Protein AF-A0A3D5RXX1-F1 (afdb_monomer)

Solvent-accessible surface area (backbone atoms only — not comparable to full-atom values): 9193 Å² total; per-residue (Å²): 144,64,66,71,66,53,53,55,51,54,52,52,56,54,52,62,57,53,63,66,59,76,70,56,62,87,87,71,55,43,65,32,36,46,29,38,86,88,51,75,47,71,35,40,36,32,76,31,67,92,77,19,32,35,42,40,36,45,98,94,45,76,50,78,43,48,17,76,54,32,50,35,32,32,44,87,92,35,71,44,32,33,32,44,73,57,96,95,41,51,36,42,26,38,44,79,40,90,65,101,65,48,39,32,36,51,71,86,45,73,70,34,93,88,76,69,40,58,49,52,39,32,32,33,76,55,96,92,37,76,43,76,41,81,47,75,63,54,53,42,75,72,57,51,90,63,46,70,67,53,54,52,51,40,54,74,72,76,101

Secondary structure (DSSP, 8-state):
--HHHHHHHHHHHHHHHHHTTSSS-TTS-EEEEEEESS-EEEEEEEEETTTTEEEEEETTEEEEEETTTEEEEEETTEEEEEEEEETTEEEEEEEEE-SSS-EEE----EEETTTTEEPPSEEEEETTEEEE--SHHHHHHHHTT-HHHHHHHHHHHT-

pLDDT: mean 78.82, std 17.92, range [37.91, 97.69]

Radius of gyration: 19.83 Å; Cα contacts (8 Å, |Δi|>4): 254; chains: 1; bounding box: 40×33×75 Å

Structure (mmCIF, N/CA/C/O backbone):
data_AF-A0A3D5RXX1-F1
#
_entry.id   AF-A0A3D5RXX1-F1
#
loop_
_atom_site.group_PDB
_atom_site.id
_atom_site.type_symbol
_atom_site.label_atom_id
_atom_site.label_alt_id
_atom_site.label_comp_id
_atom_site.label_asym_id
_atom_site.label_entity_id
_atom_site.label_seq_id
_atom_site.pdbx_PDB_ins_code
_atom_site.Cartn_x
_atom_site.Cartn_y
_atom_site.Cartn_z
_atom_site.occupancy
_atom_site.B_iso_or_equiv
_atom_site.auth_seq_id
_atom_site.auth_comp_id
_atom_site.auth_asym_id
_atom_site.auth_atom_id
_atom_site.pdbx_PDB_model_num
ATOM 1 N N . MET A 1 1 ? -10.298 -11.713 -51.388 1.00 52.47 1 MET A N 1
ATOM 2 C CA . MET A 1 1 ? -10.973 -11.869 -50.080 1.00 52.47 1 MET A CA 1
ATOM 3 C C . MET A 1 1 ? -9.959 -11.792 -48.926 1.00 52.47 1 MET A C 1
ATOM 5 O O . MET A 1 1 ? -9.864 -12.734 -48.161 1.00 52.47 1 MET A O 1
ATOM 9 N N . ASN A 1 2 ? -9.185 -10.697 -48.805 1.00 55.34 2 ASN A N 1
ATOM 10 C CA . ASN A 1 2 ? -8.092 -10.592 -47.809 1.00 55.34 2 ASN A CA 1
ATOM 11 C C . ASN A 1 2 ? -7.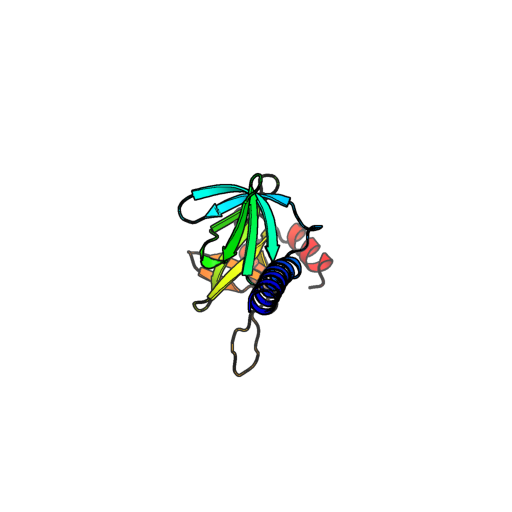884 -9.194 -47.189 1.00 55.34 2 ASN A C 1
ATOM 13 O O . ASN A 1 2 ? -7.115 -9.067 -46.247 1.00 55.34 2 ASN A O 1
ATOM 17 N N . THR A 1 3 ? -8.568 -8.147 -47.654 1.00 51.25 3 THR A N 1
ATOM 18 C CA . THR A 1 3 ? -8.402 -6.779 -47.125 1.00 51.25 3 THR A CA 1
ATOM 19 C C . THR A 1 3 ? -9.275 -6.505 -45.902 1.00 51.25 3 THR A C 1
ATOM 21 O O . THR A 1 3 ? -8.830 -5.853 -44.964 1.00 51.25 3 THR A O 1
ATOM 24 N N . LEU A 1 4 ? -10.486 -7.072 -45.859 1.00 49.62 4 LEU A N 1
ATOM 25 C CA . LEU A 1 4 ? -11.424 -6.862 -44.752 1.00 49.62 4 LEU A CA 1
ATOM 26 C C . LEU A 1 4 ? -10.922 -7.480 -43.436 1.00 49.62 4 LEU A C 1
ATOM 28 O O . LEU A 1 4 ? -10.996 -6.834 -42.401 1.00 49.62 4 LEU A O 1
ATOM 32 N N . LYS A 1 5 ? -10.338 -8.688 -43.495 1.00 48.03 5 LYS A N 1
ATOM 33 C CA . LYS A 1 5 ? -9.762 -9.378 -42.325 1.00 48.03 5 LYS A CA 1
ATOM 34 C C . LYS A 1 5 ? -8.542 -8.653 -41.748 1.00 48.03 5 LYS A C 1
ATOM 36 O O . LYS A 1 5 ? -8.348 -8.670 -40.538 1.00 48.03 5 LYS A O 1
ATOM 41 N N . LEU A 1 6 ? -7.734 -8.022 -42.604 1.00 50.31 6 LEU A N 1
ATOM 42 C CA . LEU A 1 6 ? -6.539 -7.295 -42.175 1.00 50.31 6 LEU A CA 1
ATOM 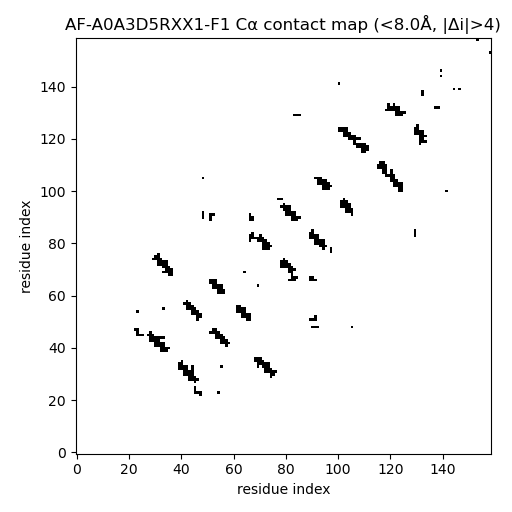43 C C . LEU A 1 6 ? -6.922 -6.031 -41.393 1.00 50.31 6 LEU A C 1
ATOM 45 O O . LEU A 1 6 ? -6.354 -5.776 -40.337 1.00 50.31 6 LEU A O 1
ATOM 49 N N . LEU A 1 7 ? -7.941 -5.305 -41.872 1.00 52.59 7 LEU A N 1
ATOM 50 C CA . LEU A 1 7 ? -8.432 -4.074 -41.251 1.00 52.59 7 LEU A CA 1
ATOM 51 C C . LEU A 1 7 ? -9.020 -4.324 -39.852 1.00 52.59 7 LEU A C 1
ATOM 53 O O . LEU A 1 7 ? -8.768 -3.558 -38.926 1.00 52.59 7 LEU A O 1
ATOM 57 N N . THR A 1 8 ? -9.770 -5.420 -39.675 1.00 53.19 8 THR A N 1
ATOM 58 C CA . THR A 1 8 ? -10.347 -5.780 -38.368 1.00 53.19 8 THR A CA 1
ATOM 59 C C . THR A 1 8 ? -9.262 -6.098 -37.339 1.00 53.19 8 THR A C 1
ATOM 61 O O . THR A 1 8 ? -9.395 -5.734 -36.172 1.00 53.19 8 THR A O 1
ATOM 64 N N . LEU A 1 9 ? -8.166 -6.730 -37.775 1.00 49.84 9 LEU A N 1
ATOM 65 C CA . LEU A 1 9 ? -7.038 -7.058 -36.907 1.00 49.84 9 LEU A CA 1
ATOM 66 C C . LEU A 1 9 ? -6.307 -5.792 -36.428 1.00 49.84 9 LEU A C 1
ATOM 68 O O . LEU A 1 9 ? -5.997 -5.676 -35.245 1.00 49.84 9 LEU A O 1
ATOM 72 N N . THR A 1 10 ? -6.073 -4.822 -37.322 1.00 53.97 10 THR A N 1
ATOM 73 C CA . THR A 1 10 ? -5.376 -3.568 -36.977 1.00 53.97 10 THR A CA 1
ATOM 74 C C . THR A 1 10 ? -6.188 -2.716 -36.003 1.00 53.97 10 THR A C 1
ATOM 76 O O . THR A 1 10 ? -5.630 -2.160 -35.058 1.00 53.97 10 THR A O 1
ATOM 79 N N . VAL A 1 11 ? -7.514 -2.669 -36.181 1.00 54.53 11 VAL A N 1
ATOM 80 C CA . VAL A 1 11 ? -8.410 -1.945 -35.269 1.00 54.53 11 VAL A CA 1
ATOM 81 C C . VAL A 1 11 ? -8.431 -2.605 -33.886 1.00 54.53 11 VAL A C 1
ATOM 83 O O . VAL A 1 11 ? -8.272 -1.901 -32.891 1.00 54.53 11 VAL A O 1
ATOM 86 N N . MET A 1 12 ? -8.516 -3.938 -33.785 1.00 46.22 12 MET A N 1
ATOM 87 C CA . MET A 1 12 ? -8.485 -4.615 -32.477 1.00 46.22 12 MET A CA 1
ATOM 88 C C . MET A 1 12 ? -7.167 -4.413 -31.716 1.00 46.22 12 MET A C 1
ATOM 90 O O . MET A 1 12 ? -7.204 -4.143 -30.517 1.00 46.22 12 MET A O 1
ATOM 94 N N . LEU A 1 13 ? -6.020 -4.450 -32.404 1.00 47.25 13 LEU A N 1
ATOM 95 C CA . LEU A 1 13 ? -4.712 -4.155 -31.800 1.00 47.25 13 LEU A CA 1
ATOM 96 C C . LEU A 1 13 ? -4.631 -2.714 -31.266 1.00 47.25 13 LEU A C 1
ATOM 98 O O . LEU A 1 13 ? -4.112 -2.486 -30.172 1.00 47.25 13 LEU A O 1
ATOM 102 N N . SER A 1 14 ? -5.208 -1.747 -31.987 1.00 46.75 14 SER A N 1
ATOM 103 C CA . SER A 1 14 ? -5.234 -0.345 -31.550 1.00 46.75 14 SER A CA 1
ATOM 104 C C . SER A 1 14 ? -6.189 -0.082 -30.377 1.00 46.75 14 SER A C 1
ATOM 106 O O . SER A 1 14 ? -5.897 0.756 -29.525 1.00 46.75 14 SER A O 1
ATOM 108 N N . VAL A 1 15 ? -7.292 -0.829 -30.260 1.00 46.44 15 VAL A N 1
ATOM 109 C CA . VAL A 1 15 ? -8.198 -0.725 -29.102 1.00 46.44 15 VAL A CA 1
ATOM 110 C C . VAL A 1 15 ? -7.542 -1.319 -27.852 1.00 46.44 15 VAL A C 1
ATOM 112 O O . VAL A 1 15 ? -7.607 -0.703 -26.793 1.00 46.44 15 VAL A O 1
ATOM 115 N N . SER A 1 16 ? -6.811 -2.434 -27.966 1.00 46.34 16 SER A N 1
ATOM 116 C CA . SER A 1 16 ? -6.093 -3.016 -26.818 1.00 46.34 16 SER A CA 1
ATOM 117 C C . SER A 1 16 ? -4.957 -2.140 -26.272 1.00 46.34 16 SER A C 1
ATOM 119 O O . SER A 1 16 ? -4.655 -2.218 -25.084 1.00 46.34 16 SER A O 1
ATOM 121 N N . GLN A 1 17 ? -4.347 -1.283 -27.099 1.00 44.12 17 GLN A N 1
ATOM 122 C CA . GLN A 1 17 ? -3.301 -0.357 -26.644 1.00 44.12 17 GLN A CA 1
ATOM 123 C C . GLN A 1 17 ? -3.867 0.886 -25.943 1.00 44.12 17 GLN A C 1
ATOM 125 O O . GLN A 1 17 ? -3.238 1.405 -25.025 1.00 44.12 17 GLN A O 1
ATOM 130 N N . ASN A 1 18 ? -5.066 1.339 -26.323 1.00 37.91 18 ASN A N 1
ATOM 131 C CA . ASN A 1 18 ? -5.688 2.521 -25.718 1.00 37.91 18 ASN A CA 1
ATOM 132 C C . ASN A 1 18 ? -6.295 2.249 -24.331 1.00 37.91 18 ASN A C 1
ATOM 134 O O . ASN A 1 18 ? -6.324 3.154 -23.503 1.00 37.91 18 ASN A O 1
ATOM 138 N N . VAL A 1 19 ? -6.724 1.015 -24.040 1.00 45.19 19 VAL A N 1
ATOM 139 C CA . VAL A 1 19 ? -7.294 0.668 -22.721 1.00 45.19 19 VAL A CA 1
ATOM 140 C C . VAL A 1 19 ? -6.228 0.673 -21.617 1.00 45.19 19 VAL A C 1
ATOM 142 O O . VAL A 1 19 ? -6.515 1.069 -20.496 1.00 45.19 19 VAL A O 1
ATOM 145 N N . LEU A 1 20 ? -4.976 0.324 -21.931 1.00 44.75 20 LEU A N 1
ATOM 146 C CA . LEU A 1 20 ? -3.867 0.394 -20.966 1.00 44.75 20 LEU A CA 1
ATOM 147 C C . LEU A 1 20 ? -3.428 1.836 -20.654 1.00 44.75 20 LEU A C 1
ATOM 149 O O . LEU A 1 20 ? -2.800 2.072 -19.626 1.00 44.75 20 LEU A O 1
ATOM 153 N N . SER A 1 21 ? -3.754 2.796 -21.527 1.00 44.19 21 SER A N 1
ATOM 154 C CA . SER A 1 21 ? -3.285 4.183 -21.423 1.00 44.19 21 SER A CA 1
ATOM 155 C C . SER A 1 21 ? -4.224 5.114 -20.648 1.00 44.19 21 SER A C 1
ATOM 157 O O . SER A 1 21 ? -3.871 6.274 -20.458 1.00 44.19 21 SER A O 1
ATOM 159 N N . GLN A 1 22 ? -5.403 4.649 -20.217 1.00 50.16 22 GLN A N 1
ATOM 160 C CA . GLN A 1 22 ? -6.326 5.450 -19.395 1.00 50.16 22 GLN A CA 1
ATOM 161 C C . GLN A 1 22 ? -6.247 5.141 -17.899 1.00 50.16 22 GLN A C 1
ATOM 163 O O . GLN A 1 22 ? -6.785 5.893 -17.095 1.00 50.16 22 GLN A O 1
ATOM 168 N N . THR A 1 23 ? -5.568 4.060 -17.522 1.00 58.59 23 THR A N 1
ATOM 169 C CA . THR A 1 23 ? -5.536 3.584 -16.137 1.00 58.59 23 THR A CA 1
ATOM 170 C C . THR A 1 23 ? -4.375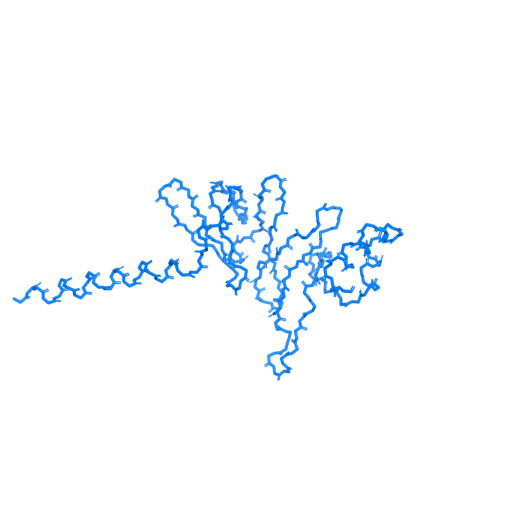 4.155 -15.323 1.00 58.59 23 THR A C 1
ATOM 172 O O . THR A 1 23 ? -4.448 4.201 -14.101 1.00 58.59 23 THR A O 1
ATOM 175 N N . PHE A 1 24 ? -3.299 4.579 -15.980 1.00 58.50 24 PHE A N 1
ATOM 176 C CA . PHE A 1 24 ? -2.057 4.999 -15.334 1.00 58.50 24 PHE A CA 1
ATOM 177 C C . PHE A 1 24 ? -1.668 6.391 -15.833 1.00 58.50 24 PHE A C 1
ATOM 179 O O . PHE A 1 24 ? -1.667 6.641 -17.043 1.00 58.50 24 PHE A O 1
ATOM 186 N N . ASP A 1 25 ? -1.385 7.305 -14.906 1.00 57.91 25 ASP A N 1
ATOM 187 C CA . ASP A 1 25 ? -1.076 8.697 -15.218 1.00 57.91 25 ASP A CA 1
ATOM 188 C C . ASP A 1 25 ? 0.433 8.871 -15.417 1.00 57.91 25 ASP A C 1
ATOM 190 O O . ASP A 1 25 ? 1.228 8.887 -14.475 1.00 57.91 25 ASP A O 1
ATOM 194 N N . ALA A 1 26 ? 0.836 9.105 -16.669 1.00 52.22 26 ALA A N 1
ATOM 195 C CA . ALA A 1 26 ? 2.232 9.323 -17.027 1.00 52.22 26 ALA A CA 1
ATOM 196 C C . ALA A 1 26 ? 2.924 10.471 -16.260 1.00 52.22 26 ALA A C 1
ATOM 198 O O . ALA A 1 26 ? 4.157 10.502 -16.236 1.00 52.22 26 ALA A O 1
ATOM 199 N N . SER A 1 27 ? 2.171 11.387 -15.644 1.00 50.00 27 SER A N 1
ATOM 200 C CA . SER A 1 27 ? 2.689 12.501 -14.846 1.00 50.00 27 SER A CA 1
ATOM 201 C C . SER A 1 27 ? 2.950 12.166 -13.367 1.00 50.00 27 SER A C 1
ATOM 203 O O . SER A 1 27 ? 3.724 12.877 -12.726 1.00 50.00 27 SER A O 1
ATOM 205 N N . ALA A 1 28 ? 2.402 11.063 -12.843 1.00 64.19 28 ALA A N 1
ATOM 206 C CA . ALA A 1 28 ? 2.548 10.630 -11.444 1.00 64.19 28 ALA A CA 1
ATOM 207 C C . ALA A 1 28 ? 3.672 9.592 -11.219 1.00 64.19 28 ALA A C 1
ATOM 209 O O . ALA A 1 28 ? 3.819 9.030 -10.132 1.00 64.19 28 ALA A O 1
ATOM 210 N N . LYS A 1 29 ? 4.492 9.343 -12.244 1.00 80.88 29 LYS A N 1
ATOM 211 C CA . LYS A 1 29 ? 5.554 8.332 -12.236 1.00 80.88 29 LYS A CA 1
ATOM 212 C C . LYS A 1 29 ? 6.697 8.673 -11.283 1.00 80.88 29 LYS A C 1
ATOM 214 O O . LYS A 1 29 ? 7.204 9.796 -11.262 1.00 80.88 29 LYS A O 1
ATOM 219 N N . ALA A 1 30 ? 7.192 7.664 -10.571 1.00 87.94 30 ALA A N 1
ATOM 220 C CA . ALA A 1 30 ? 8.371 7.775 -9.721 1.00 87.94 30 ALA A CA 1
ATOM 221 C C . ALA A 1 30 ? 9.341 6.618 -9.966 1.00 87.94 30 ALA A C 1
ATOM 223 O O . ALA A 1 30 ? 8.940 5.468 -10.100 1.00 87.94 30 ALA A O 1
ATOM 224 N N . TYR A 1 31 ? 10.639 6.912 -10.002 1.00 92.88 31 TYR A N 1
ATOM 225 C CA . TYR A 1 31 ? 11.654 5.862 -10.033 1.00 92.88 31 TYR A CA 1
ATOM 226 C C . TYR A 1 31 ? 11.828 5.253 -8.635 1.00 92.88 31 TYR A C 1
ATOM 228 O O . TYR A 1 31 ? 11.935 5.986 -7.642 1.00 92.88 31 TYR A O 1
ATOM 236 N N . GLY A 1 32 ? 11.854 3.925 -8.552 1.00 95.06 32 GLY A N 1
ATOM 237 C CA . GLY A 1 32 ? 11.909 3.210 -7.284 1.00 95.06 32 GLY A CA 1
ATOM 238 C C . GLY A 1 32 ? 12.073 1.701 -7.437 1.00 95.06 32 GLY A C 1
ATOM 239 O O . GLY A 1 32 ? 12.413 1.196 -8.505 1.00 95.06 32 GLY A O 1
ATOM 240 N N . HIS A 1 33 ? 11.821 0.991 -6.339 1.00 97.38 33 HIS A N 1
ATOM 241 C CA . HIS A 1 33 ? 11.874 -0.465 -6.277 1.00 97.38 33 HIS A CA 1
ATOM 242 C C . HIS A 1 33 ? 10.481 -1.027 -6.008 1.00 97.38 33 HIS A C 1
ATOM 244 O O . HIS A 1 33 ? 9.799 -0.591 -5.078 1.00 97.38 33 HIS A O 1
ATOM 250 N N . LEU A 1 34 ? 10.085 -2.016 -6.801 1.00 97.12 34 LEU A N 1
ATOM 251 C CA . LEU A 1 34 ? 8.922 -2.853 -6.566 1.00 97.12 34 LEU A CA 1
ATOM 252 C C . LEU A 1 34 ? 9.386 -4.155 -5.912 1.00 97.12 34 LEU A C 1
ATOM 254 O O . LEU A 1 34 ? 10.075 -4.960 -6.539 1.00 97.12 34 LEU A O 1
ATOM 258 N N . VAL A 1 35 ? 9.013 -4.356 -4.653 1.00 97.69 35 VAL A N 1
ATOM 259 C CA . VAL A 1 35 ? 9.307 -5.575 -3.900 1.00 97.69 35 VAL A CA 1
ATOM 260 C C . VAL A 1 35 ? 8.112 -6.512 -4.033 1.00 97.69 35 VAL A C 1
ATOM 262 O O . VAL A 1 35 ? 7.019 -6.223 -3.541 1.00 97.69 35 VAL A O 1
ATOM 265 N N . LEU A 1 36 ? 8.324 -7.636 -4.707 1.00 96.88 36 LEU A N 1
ATOM 266 C CA . LEU A 1 36 ? 7.384 -8.748 -4.804 1.00 96.88 36 LEU A CA 1
ATOM 267 C C . LEU A 1 36 ? 7.724 -9.800 -3.735 1.00 96.88 36 LEU A C 1
ATOM 269 O O . LEU A 1 36 ? 8.711 -9.675 -3.005 1.00 96.88 36 LEU A O 1
ATOM 273 N N . HIS A 1 37 ? 6.917 -10.855 -3.626 1.00 91.75 37 HIS A N 1
ATOM 274 C CA . HIS A 1 37 ? 7.164 -11.925 -2.646 1.00 91.75 37 HIS A CA 1
ATOM 275 C C . HIS A 1 37 ? 8.442 -12.734 -2.916 1.00 91.75 37 HIS A C 1
ATOM 277 O O . HIS A 1 37 ? 9.022 -13.281 -1.980 1.00 91.75 37 HIS A O 1
ATOM 283 N N . ASP A 1 38 ? 8.885 -12.809 -4.171 1.00 94.12 38 ASP A N 1
ATOM 284 C CA . ASP A 1 38 ? 10.002 -13.643 -4.629 1.00 94.12 38 ASP A CA 1
ATOM 285 C C . ASP A 1 38 ? 11.201 -12.852 -5.176 1.00 94.12 38 ASP A C 1
ATOM 287 O O . ASP A 1 38 ? 12.295 -13.403 -5.298 1.00 94.12 38 ASP A O 1
ATOM 291 N N . GLN A 1 39 ? 11.026 -11.568 -5.494 1.00 96.56 39 GLN A N 1
ATOM 292 C CA . GLN A 1 39 ? 12.065 -10.740 -6.104 1.00 96.56 39 GLN A CA 1
ATOM 293 C C . GLN A 1 39 ? 11.847 -9.245 -5.860 1.00 96.56 39 GLN A C 1
ATOM 295 O O . GLN A 1 39 ? 10.744 -8.798 -5.556 1.00 96.56 39 GLN A O 1
ATOM 300 N N . THR A 1 40 ? 12.899 -8.462 -6.088 1.00 97.50 40 THR A N 1
ATOM 301 C CA . THR A 1 40 ? 12.841 -6.998 -6.117 1.00 97.50 40 THR A CA 1
ATOM 302 C C . THR A 1 40 ? 13.215 -6.516 -7.508 1.00 97.50 40 THR A C 1
ATOM 304 O O . THR A 1 40 ? 14.239 -6.928 -8.051 1.00 97.50 40 THR A O 1
ATOM 307 N N . LEU A 1 41 ? 12.395 -5.637 -8.073 1.00 96.75 41 LEU A N 1
ATOM 308 C CA . LEU A 1 41 ? 12.587 -5.061 -9.399 1.00 96.75 41 LEU A CA 1
ATOM 309 C C . LEU A 1 41 ? 12.780 -3.549 -9.284 1.00 96.75 41 LEU A C 1
ATOM 311 O O . LEU A 1 41 ? 12.075 -2.894 -8.524 1.00 96.75 41 LEU A O 1
ATOM 315 N N . GLU A 1 42 ? 13.710 -2.989 -10.046 1.00 96.88 42 GLU A N 1
ATOM 316 C CA . GLU A 1 42 ? 14.010 -1.554 -10.049 1.00 96.88 42 GLU A CA 1
ATOM 317 C C . GLU A 1 42 ? 13.551 -0.929 -11.370 1.00 96.88 42 GLU A C 1
ATOM 319 O O . GLU A 1 42 ? 13.807 -1.488 -12.435 1.00 96.88 42 GLU A O 1
ATOM 324 N N . GLY A 1 43 ? 12.854 0.209 -11.318 1.00 95.19 43 GLY A N 1
ATOM 325 C CA . GLY A 1 43 ? 12.364 0.874 -12.524 1.00 95.19 43 GLY A CA 1
ATOM 326 C C . GLY A 1 43 ? 11.456 2.070 -12.256 1.00 95.19 43 GLY A C 1
ATOM 327 O O . GLY A 1 43 ? 11.358 2.584 -11.140 1.00 95.19 43 GLY A O 1
ATOM 328 N N . THR A 1 44 ? 10.776 2.535 -13.304 1.00 95.00 44 THR A N 1
ATOM 329 C CA . THR A 1 44 ? 9.750 3.578 -13.185 1.00 95.00 44 THR A CA 1
ATOM 330 C C . THR A 1 44 ? 8.420 2.955 -12.782 1.00 95.00 44 THR A C 1
ATOM 332 O O . THR A 1 44 ? 7.919 2.062 -13.462 1.00 95.00 44 THR A O 1
ATOM 335 N N . ILE A 1 45 ? 7.853 3.447 -11.687 1.00 94.62 45 ILE A N 1
ATOM 336 C CA . ILE A 1 45 ? 6.658 2.921 -11.038 1.00 94.62 45 ILE A CA 1
ATOM 337 C C . ILE A 1 45 ? 5.531 3.947 -11.148 1.00 94.62 45 ILE A C 1
ATOM 339 O O . ILE A 1 45 ? 5.739 5.139 -10.915 1.00 94.62 45 ILE A O 1
ATOM 343 N N . ASP A 1 46 ? 4.346 3.457 -11.483 1.00 93.81 46 ASP A N 1
ATOM 344 C CA . ASP A 1 46 ? 3.085 4.190 -11.481 1.00 93.81 46 ASP A CA 1
ATOM 345 C C . ASP A 1 46 ? 2.052 3.360 -10.705 1.00 93.81 46 ASP A C 1
ATOM 347 O O . ASP A 1 46 ? 1.925 2.153 -10.929 1.00 93.81 46 ASP A O 1
ATOM 351 N N . VAL A 1 47 ? 1.379 3.976 -9.737 1.00 92.00 47 VAL A N 1
ATOM 352 C CA . VAL A 1 47 ? 0.514 3.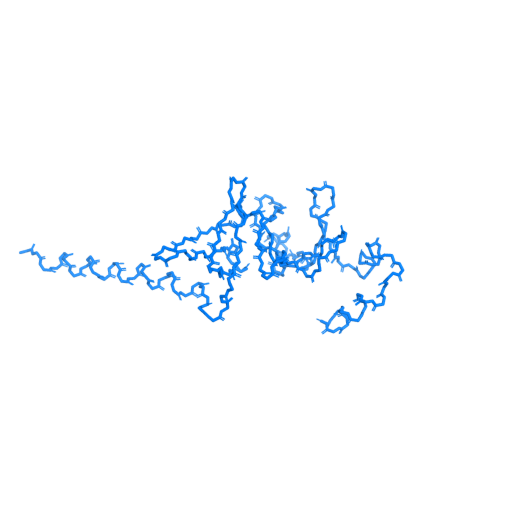285 -8.773 1.00 92.00 47 VAL A CA 1
ATOM 353 C C . VAL A 1 47 ? -0.915 3.757 -8.973 1.00 92.00 47 VAL A C 1
ATOM 355 O O . VAL A 1 47 ? -1.210 4.936 -8.797 1.00 92.00 47 VAL A O 1
ATOM 358 N N . ASN A 1 48 ? -1.810 2.822 -9.278 1.00 92.06 48 ASN A N 1
ATOM 359 C CA . ASN A 1 48 ? -3.242 3.069 -9.303 1.00 92.06 48 ASN A CA 1
ATOM 360 C C . ASN A 1 48 ? -3.872 2.460 -8.044 1.00 92.06 48 ASN A C 1
ATOM 362 O O . ASN A 1 48 ? -4.066 1.247 -7.946 1.00 92.06 48 ASN A O 1
ATOM 366 N N . MET A 1 49 ? -4.179 3.329 -7.083 1.00 89.94 49 MET A N 1
ATOM 367 C CA . MET A 1 49 ? -4.792 2.960 -5.806 1.00 89.94 49 MET A CA 1
ATOM 368 C C . MET A 1 49 ? -6.275 2.597 -5.933 1.00 89.94 49 MET A C 1
ATOM 370 O O . MET A 1 49 ? -6.772 1.866 -5.084 1.00 89.94 49 MET A O 1
ATOM 374 N N . ASP A 1 50 ? -6.976 3.060 -6.967 1.00 89.44 50 ASP A N 1
ATOM 375 C CA . ASP A 1 50 ? -8.402 2.763 -7.171 1.00 89.44 50 ASP A CA 1
ATOM 376 C C . ASP A 1 50 ? -8.612 1.341 -7.700 1.00 89.44 50 ASP A C 1
ATOM 378 O O . ASP A 1 50 ? -9.609 0.694 -7.396 1.00 89.44 50 ASP A O 1
ATOM 382 N N . LEU A 1 51 ? -7.654 0.845 -8.487 1.00 91.69 51 LEU A N 1
ATOM 383 C CA . LEU A 1 51 ? -7.672 -0.504 -9.051 1.00 91.69 51 LEU A CA 1
ATOM 384 C C . LEU A 1 51 ? -6.730 -1.479 -8.351 1.00 91.69 51 LEU A C 1
ATOM 386 O O . LEU A 1 51 ? -6.637 -2.630 -8.778 1.00 91.69 51 LEU A O 1
ATOM 390 N N . ASP A 1 52 ? -6.010 -1.026 -7.324 1.00 94.88 52 ASP A N 1
ATOM 391 C CA . ASP A 1 52 ? -5.067 -1.849 -6.567 1.00 94.88 52 ASP A CA 1
ATOM 392 C C . ASP A 1 52 ? -3.986 -2.482 -7.463 1.00 94.88 52 ASP A C 1
ATOM 394 O O . ASP A 1 52 ? -3.659 -3.671 -7.368 1.00 94.88 52 ASP A O 1
ATOM 398 N N . GLN A 1 53 ? -3.431 -1.668 -8.369 1.00 95.25 53 GLN A N 1
ATOM 399 C CA . GLN A 1 53 ? -2.458 -2.089 -9.376 1.00 95.25 53 GLN A CA 1
ATOM 400 C C . GLN A 1 53 ? -1.223 -1.189 -9.438 1.00 95.25 53 GLN A C 1
ATOM 402 O O . GLN A 1 53 ? -1.267 0.011 -9.171 1.00 95.25 53 GLN A O 1
ATOM 407 N N . VAL A 1 54 ? -0.114 -1.783 -9.875 1.00 94.31 54 VAL A N 1
ATOM 408 C CA . VAL A 1 54 ? 1.166 -1.105 -10.088 1.00 94.31 54 VAL A CA 1
ATOM 409 C C . VAL A 1 54 ? 1.659 -1.380 -11.497 1.00 94.31 54 VAL A C 1
ATOM 411 O O . VAL A 1 54 ? 1.857 -2.536 -11.869 1.00 94.31 54 VAL A O 1
ATOM 414 N N . LEU A 1 55 ? 1.918 -0.332 -12.269 1.00 94.75 55 LEU A N 1
ATOM 415 C CA . LEU A 1 55 ? 2.624 -0.419 -13.538 1.00 94.75 55 LEU A CA 1
ATOM 416 C C . LEU A 1 55 ? 4.118 -0.188 -13.293 1.00 94.75 55 LEU A C 1
ATOM 418 O O . LEU A 1 55 ? 4.535 0.875 -12.836 1.00 94.75 55 LEU A O 1
ATOM 422 N N . LEU A 1 56 ? 4.931 -1.184 -13.631 1.00 94.94 56 LEU A N 1
ATOM 423 C CA . LEU A 1 56 ? 6.386 -1.106 -13.602 1.00 94.94 56 LEU A CA 1
ATOM 424 C C . LEU A 1 56 ? 6.924 -1.055 -15.032 1.00 94.94 56 LEU A C 1
ATOM 426 O O . LEU A 1 56 ? 6.615 -1.922 -15.852 1.00 94.94 56 LEU A O 1
ATOM 430 N N . SER A 1 57 ? 7.756 -0.057 -15.309 1.00 94.12 57 SER A N 1
ATOM 431 C CA . SER A 1 57 ? 8.476 0.099 -16.573 1.00 94.12 57 SER A CA 1
ATOM 432 C C . SER A 1 57 ? 9.977 -0.086 -16.345 1.00 94.12 57 SER A C 1
ATOM 434 O O . SER A 1 57 ? 10.573 0.642 -15.548 1.00 94.12 57 SER A O 1
ATOM 436 N N . ILE A 1 58 ? 10.577 -1.047 -17.049 1.00 93.06 58 ILE A N 1
ATOM 437 C CA . ILE A 1 58 ? 12.019 -1.335 -17.042 1.00 93.06 58 ILE A CA 1
ATOM 438 C C . ILE A 1 58 ? 12.486 -1.371 -18.492 1.00 93.06 58 ILE A C 1
ATOM 440 O O . ILE A 1 58 ? 11.983 -2.176 -19.284 1.00 93.06 58 ILE A O 1
ATOM 444 N N . ASP A 1 59 ? 13.438 -0.505 -18.834 1.00 88.69 59 ASP A N 1
ATOM 445 C CA . ASP A 1 59 ? 13.936 -0.305 -20.195 1.00 88.69 59 ASP A CA 1
ATOM 446 C C . ASP A 1 59 ? 12.785 -0.105 -21.202 1.00 88.69 59 ASP A C 1
ATOM 448 O O . ASP A 1 59 ? 12.090 0.908 -21.169 1.00 88.69 59 ASP A O 1
ATOM 452 N N . ASN A 1 60 ? 12.549 -1.096 -22.069 1.00 84.44 60 ASN A N 1
ATOM 453 C CA . ASN A 1 60 ? 11.502 -1.098 -23.098 1.00 84.44 60 ASN A CA 1
ATOM 454 C C . ASN A 1 60 ? 10.327 -2.033 -22.765 1.00 84.44 60 ASN A C 1
ATOM 456 O O . ASN A 1 60 ? 9.528 -2.368 -23.643 1.00 84.44 60 ASN A O 1
ATOM 460 N N . SER A 1 61 ? 10.237 -2.502 -21.522 1.00 89.50 61 SER A N 1
ATOM 461 C CA . SER A 1 61 ? 9.187 -3.407 -21.061 1.00 89.50 61 SER A CA 1
ATOM 462 C C . SER A 1 61 ? 8.305 -2.735 -20.016 1.00 89.50 61 SER A C 1
ATOM 464 O O . SER A 1 61 ? 8.781 -1.996 -19.157 1.00 89.50 61 SER A O 1
ATOM 466 N N . MET A 1 62 ? 7.004 -3.004 -20.099 1.00 91.88 62 MET A N 1
ATOM 467 C CA . MET A 1 62 ? 6.011 -2.555 -19.131 1.00 91.88 62 MET A CA 1
ATOM 468 C C . MET A 1 62 ? 5.228 -3.761 -18.632 1.00 91.88 62 MET A C 1
ATOM 470 O O . MET A 1 62 ? 4.815 -4.608 -19.429 1.00 91.88 62 MET A O 1
ATOM 474 N N . LYS A 1 63 ? 5.011 -3.840 -17.321 1.00 93.75 63 LYS A N 1
ATOM 475 C CA . LYS A 1 63 ? 4.229 -4.910 -16.702 1.00 93.75 63 LYS A CA 1
ATOM 476 C C . LYS A 1 63 ? 3.378 -4.367 -15.564 1.00 93.75 63 LYS A C 1
ATOM 478 O O . LYS A 1 63 ? 3.839 -3.541 -14.785 1.00 93.75 63 LYS A O 1
ATOM 483 N N . ILE A 1 64 ? 2.145 -4.859 -15.484 1.00 94.31 64 ILE A N 1
ATOM 484 C CA . ILE A 1 64 ? 1.205 -4.537 -14.411 1.00 94.31 64 ILE A CA 1
ATOM 485 C C . ILE A 1 64 ? 1.244 -5.654 -13.368 1.00 94.31 64 ILE A C 1
ATOM 487 O O . ILE A 1 64 ? 1.252 -6.837 -13.719 1.00 94.31 64 ILE A O 1
ATOM 491 N N . TYR A 1 65 ? 1.262 -5.262 -12.102 1.00 95.56 65 TYR A N 1
ATOM 492 C CA . TYR A 1 65 ? 1.196 -6.127 -10.931 1.00 95.56 65 TYR A CA 1
ATOM 493 C C . TYR A 1 65 ? -0.049 -5.789 -10.117 1.00 95.56 65 TYR A C 1
ATOM 495 O O . TYR A 1 65 ? -0.420 -4.620 -10.013 1.00 95.56 65 TYR A O 1
ATOM 503 N N . SER A 1 66 ? -0.691 -6.806 -9.545 1.00 95.56 66 SER A N 1
ATOM 504 C CA . SER A 1 66 ? -1.812 -6.612 -8.623 1.00 95.56 66 SER A CA 1
ATOM 505 C C . SER A 1 66 ? -1.308 -6.417 -7.193 1.00 95.56 66 SER A C 1
ATOM 507 O O . SER A 1 66 ? -0.230 -6.905 -6.854 1.00 95.56 66 SER A O 1
ATOM 509 N N . ALA A 1 67 ? -2.100 -5.790 -6.321 1.00 95.50 67 ALA A N 1
ATOM 510 C CA . ALA A 1 67 ? -1.781 -5.638 -4.897 1.00 95.50 67 ALA A CA 1
ATOM 511 C C . ALA A 1 67 ? -1.397 -6.951 -4.199 1.00 95.50 67 ALA A C 1
ATOM 513 O O . ALA A 1 67 ? -0.602 -6.944 -3.265 1.00 95.50 67 ALA A O 1
ATOM 514 N N . ARG A 1 68 ? -1.935 -8.089 -4.660 1.00 96.38 68 ARG A N 1
ATOM 515 C CA . ARG A 1 68 ? -1.604 -9.418 -4.129 1.00 96.38 68 ARG A CA 1
ATOM 516 C C . ARG A 1 68 ? -0.132 -9.776 -4.323 1.00 96.38 68 ARG A C 1
ATOM 518 O O . ARG A 1 68 ? 0.456 -10.431 -3.464 1.00 96.38 68 ARG A O 1
ATOM 525 N N . ASP A 1 69 ? 0.438 -9.382 -5.455 1.00 96.12 69 ASP A N 1
ATOM 526 C CA . ASP A 1 69 ? 1.812 -9.718 -5.833 1.00 96.12 69 ASP A CA 1
ATOM 527 C C . ASP A 1 69 ? 2.826 -8.776 -5.171 1.00 96.12 69 ASP A C 1
ATOM 529 O O . ASP A 1 69 ? 3.999 -9.120 -5.021 1.00 96.12 69 ASP A O 1
ATOM 533 N N . VAL A 1 70 ? 2.366 -7.586 -4.776 1.00 96.69 70 VAL A N 1
ATOM 534 C CA . VAL A 1 70 ? 3.185 -6.514 -4.217 1.00 96.69 70 VAL A CA 1
ATOM 535 C C . VAL A 1 70 ? 3.317 -6.686 -2.713 1.00 96.69 70 VAL A C 1
ATOM 537 O O . VAL A 1 70 ? 2.336 -6.656 -1.978 1.00 96.69 70 VAL A O 1
ATOM 540 N N . LYS A 1 71 ? 4.554 -6.799 -2.236 1.00 95.81 71 LYS A N 1
ATOM 541 C CA . LYS A 1 71 ? 4.860 -6.690 -0.811 1.00 95.81 71 LYS A CA 1
ATOM 542 C C . LYS A 1 71 ? 4.998 -5.222 -0.416 1.00 95.81 71 LYS A C 1
ATOM 544 O O . LYS A 1 71 ? 4.372 -4.768 0.536 1.00 95.81 71 LYS A O 1
ATOM 549 N N . GLU A 1 72 ? 5.806 -4.476 -1.163 1.00 95.88 72 GLU A N 1
ATOM 550 C CA . GLU A 1 72 ? 6.143 -3.087 -0.853 1.00 95.88 72 GLU A CA 1
ATOM 551 C C . GLU A 1 72 ? 6.635 -2.338 -2.098 1.00 95.88 72 GLU A C 1
ATOM 553 O O . GLU A 1 72 ? 7.233 -2.920 -3.003 1.00 95.88 72 GLU A O 1
ATOM 558 N N . ILE A 1 73 ? 6.417 -1.026 -2.125 1.00 95.81 73 ILE A N 1
ATOM 559 C CA . ILE A 1 73 ? 6.951 -0.102 -3.123 1.00 95.81 73 ILE A CA 1
ATOM 560 C C . ILE A 1 73 ? 7.831 0.921 -2.411 1.00 95.81 73 ILE A C 1
ATOM 562 O O . ILE A 1 73 ? 7.358 1.655 -1.540 1.00 95.81 73 ILE A O 1
ATOM 566 N N . ILE A 1 74 ? 9.101 1.002 -2.807 1.00 95.00 74 ILE A N 1
ATOM 567 C CA . ILE A 1 74 ? 10.091 1.903 -2.211 1.00 95.00 74 ILE A CA 1
ATOM 568 C C . ILE A 1 74 ? 10.427 3.015 -3.203 1.00 95.00 74 ILE A C 1
ATOM 570 O O . ILE A 1 74 ? 11.019 2.770 -4.254 1.00 95.00 74 ILE A O 1
ATOM 574 N N . ILE A 1 75 ? 10.118 4.260 -2.844 1.00 91.69 75 ILE A N 1
ATOM 575 C CA . ILE A 1 75 ? 10.407 5.455 -3.645 1.00 91.69 75 ILE A CA 1
ATOM 576 C C . ILE A 1 75 ? 11.314 6.373 -2.825 1.00 91.69 75 ILE A C 1
ATOM 578 O O . ILE A 1 75 ? 11.050 6.648 -1.656 1.00 91.69 75 ILE A O 1
ATOM 582 N N . LYS A 1 76 ? 12.413 6.856 -3.424 1.00 89.00 76 LYS A N 1
ATOM 583 C CA . LYS A 1 76 ? 13.406 7.722 -2.747 1.00 89.00 76 LYS A CA 1
ATOM 584 C C . LYS A 1 76 ? 13.916 7.138 -1.413 1.00 89.00 76 LYS A C 1
ATOM 586 O O . LYS A 1 76 ? 14.110 7.865 -0.440 1.00 89.00 76 LYS A O 1
ATOM 591 N N . GLY A 1 77 ? 14.111 5.817 -1.369 1.00 85.38 77 GLY A N 1
ATOM 592 C CA . GLY A 1 77 ? 14.620 5.103 -0.193 1.00 85.38 77 GLY A CA 1
ATOM 593 C C . GLY A 1 77 ? 13.621 4.961 0.960 1.00 85.38 77 GLY A C 1
ATOM 594 O O . GLY A 1 77 ? 14.035 4.644 2.071 1.00 85.38 77 GLY A O 1
ATOM 595 N N . LYS A 1 78 ? 12.327 5.212 0.724 1.00 87.44 78 LYS A N 1
ATOM 596 C CA . LYS A 1 78 ? 11.265 5.054 1.722 1.00 87.44 78 LYS A CA 1
ATOM 597 C C . LYS A 1 78 ? 10.130 4.200 1.181 1.00 87.44 78 LYS A C 1
ATOM 599 O O . LYS A 1 78 ? 9.764 4.338 0.015 1.00 87.44 78 LYS A O 1
ATOM 604 N N . SER A 1 79 ? 9.559 3.373 2.047 1.00 89.69 79 SER A N 1
ATOM 605 C CA . SER A 1 79 ? 8.292 2.685 1.815 1.00 89.69 79 SER A CA 1
ATOM 606 C C . SER A 1 79 ? 7.212 3.717 1.518 1.00 89.69 79 SER A C 1
ATOM 608 O O . SER A 1 79 ? 6.935 4.576 2.354 1.00 89.69 79 SER A O 1
ATOM 610 N N . ALA A 1 80 ? 6.663 3.670 0.310 1.00 91.75 80 ALA A N 1
ATOM 611 C CA . ALA A 1 80 ? 5.622 4.580 -0.154 1.00 91.75 80 ALA A CA 1
ATOM 612 C C . ALA A 1 80 ? 4.261 3.882 -0.207 1.00 91.75 80 ALA A C 1
ATOM 614 O O . ALA A 1 80 ? 3.256 4.482 0.155 1.00 91.75 80 ALA A O 1
ATOM 615 N N . TYR A 1 81 ? 4.243 2.604 -0.596 1.00 94.44 81 TYR A N 1
ATOM 616 C CA . TYR A 1 81 ? 3.033 1.790 -0.644 1.00 94.44 81 TYR A CA 1
ATOM 617 C C . TYR A 1 81 ? 3.325 0.360 -0.204 1.00 94.44 81 TYR A C 1
ATOM 619 O O . TYR A 1 81 ? 4.445 -0.126 -0.368 1.00 94.44 81 TYR A O 1
ATOM 627 N N . VAL A 1 82 ? 2.312 -0.328 0.308 1.00 94.94 82 VAL A N 1
ATOM 628 C CA . VAL A 1 82 ? 2.377 -1.746 0.683 1.00 94.94 82 VAL A CA 1
ATOM 629 C C . VAL A 1 82 ? 1.134 -2.477 0.195 1.00 94.94 82 VAL A C 1
ATOM 631 O O . VAL A 1 82 ? 0.045 -1.907 0.196 1.00 94.94 82 VAL A O 1
ATOM 634 N N . GLY A 1 83 ? 1.296 -3.732 -0.222 1.00 94.56 83 GLY A N 1
ATOM 635 C CA . GLY A 1 83 ? 0.167 -4.616 -0.504 1.00 94.56 83 GLY A CA 1
ATOM 636 C C . GLY A 1 83 ? -0.261 -5.324 0.775 1.00 94.56 83 GLY A C 1
ATOM 637 O O . GLY A 1 83 ? 0.560 -5.951 1.445 1.00 94.56 83 GLY A O 1
ATOM 638 N N . GLN A 1 84 ? -1.534 -5.208 1.143 1.00 94.38 84 GLN A N 1
ATOM 639 C CA . GLN A 1 84 ? -2.065 -5.772 2.382 1.00 94.38 84 GLN A CA 1
ATOM 640 C C . GLN A 1 84 ? -3.385 -6.495 2.154 1.00 94.38 84 GLN A C 1
ATOM 642 O O . GLN A 1 84 ? -4.193 -6.103 1.314 1.00 94.38 84 GLN A O 1
ATOM 647 N N . LYS A 1 85 ? -3.605 -7.556 2.934 1.00 93.06 85 LYS A N 1
ATOM 648 C CA . LYS A 1 85 ? -4.827 -8.357 2.872 1.00 93.06 85 LYS A CA 1
ATOM 649 C C . LYS A 1 85 ? -5.845 -7.868 3.904 1.00 93.06 85 LYS A C 1
ATOM 651 O O . LYS A 1 85 ? -5.537 -7.832 5.095 1.00 93.06 85 LYS A O 1
ATOM 656 N N . LEU A 1 86 ? -7.070 -7.582 3.470 1.00 90.44 86 LEU A N 1
ATOM 657 C CA . LEU A 1 86 ? -8.206 -7.224 4.324 1.00 90.44 86 LEU A CA 1
ATOM 658 C C . LEU A 1 86 ? -9.459 -7.948 3.808 1.00 90.44 86 LEU A C 1
ATOM 660 O O . LEU A 1 86 ? -9.771 -7.855 2.630 1.00 90.44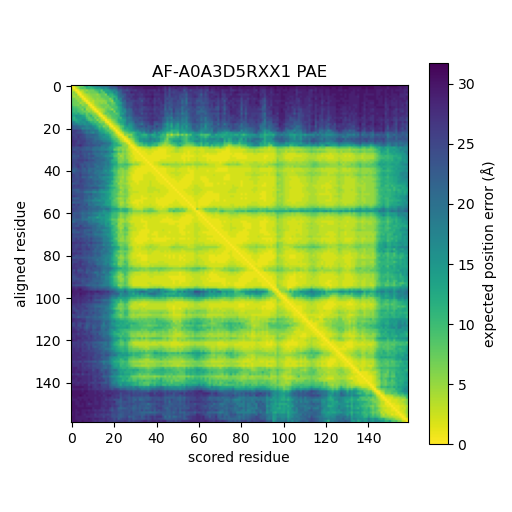 86 LEU A O 1
ATOM 664 N N . ASN A 1 87 ? -10.149 -8.705 4.670 1.00 85.88 87 ASN A N 1
ATOM 665 C CA . ASN A 1 87 ? -11.336 -9.510 4.315 1.00 85.88 87 ASN A CA 1
ATOM 666 C C . ASN A 1 87 ? -11.199 -10.336 3.018 1.00 85.88 87 ASN A C 1
ATOM 668 O O . ASN A 1 87 ? -12.072 -10.310 2.163 1.00 85.88 87 ASN A O 1
ATOM 672 N N . ASP A 1 88 ? -10.099 -11.073 2.868 1.00 86.19 88 ASP A N 1
ATOM 673 C CA . ASP A 1 88 ? -9.822 -11.902 1.680 1.00 86.19 88 ASP A CA 1
ATOM 674 C C . ASP A 1 88 ? -9.503 -11.169 0.369 1.00 86.19 88 ASP A C 1
ATOM 676 O O . ASP A 1 88 ? -9.064 -11.806 -0.593 1.00 86.19 88 ASP A O 1
ATOM 680 N N . GLU A 1 89 ? -9.543 -9.842 0.378 1.00 91.81 89 GLU A N 1
ATOM 681 C CA . GLU A 1 89 ? -9.109 -8.984 -0.720 1.00 91.81 89 GLU A CA 1
ATOM 682 C C . GLU A 1 89 ? -7.738 -8.364 -0.438 1.00 91.81 89 GLU A C 1
ATOM 684 O O . GLU A 1 89 ? -7.277 -8.310 0.705 1.00 91.81 89 GLU A O 1
ATOM 689 N N . PHE A 1 90 ? -7.043 -7.959 -1.501 1.00 94.25 90 PHE A N 1
ATOM 690 C CA . PHE A 1 90 ? -5.722 -7.344 -1.413 1.00 94.25 90 PHE A CA 1
ATOM 691 C C . PHE A 1 90 ? -5.799 -5.913 -1.909 1.00 94.25 90 PHE A C 1
ATOM 693 O O . PHE A 1 90 ? -6.252 -5.676 -3.025 1.00 94.25 90 PHE A O 1
ATOM 700 N N . PHE A 1 91 ? -5.288 -5.001 -1.095 1.00 95.12 91 PHE A N 1
ATOM 701 C CA . PHE A 1 91 ? -5.302 -3.576 -1.363 1.00 95.12 91 PHE A CA 1
ATOM 702 C C . PHE A 1 91 ? -3.884 -3.020 -1.345 1.00 95.12 91 PHE A C 1
ATOM 704 O O . PHE A 1 91 ? -3.062 -3.422 -0.516 1.00 95.12 91 PHE A O 1
ATOM 711 N N . LEU A 1 92 ? -3.602 -2.071 -2.231 1.00 95.19 92 LEU A N 1
ATOM 712 C CA . LEU A 1 92 ? -2.460 -1.181 -2.081 1.00 95.19 92 LEU A CA 1
ATOM 713 C C . LEU A 1 92 ? -2.829 -0.103 -1.072 1.00 95.19 92 LEU A C 1
ATOM 715 O O . LEU A 1 92 ? -3.871 0.532 -1.184 1.00 95.19 92 LEU A O 1
ATOM 719 N N . MET A 1 93 ? -1.973 0.105 -0.080 1.00 94.50 93 MET A N 1
ATOM 720 C CA . MET A 1 93 ? -2.147 1.141 0.933 1.00 94.50 93 MET A CA 1
ATOM 721 C C . MET A 1 93 ? -0.951 2.085 0.914 1.00 94.50 93 MET A C 1
ATOM 723 O O . MET A 1 93 ? 0.194 1.635 0.852 1.00 94.50 93 MET A O 1
ATOM 727 N N . GLU A 1 94 ? -1.211 3.388 0.982 1.00 93.31 94 GLU A N 1
ATOM 728 C CA . GLU A 1 94 ? -0.174 4.414 1.083 1.00 93.31 94 GLU A CA 1
ATOM 729 C C . GLU A 1 94 ? 0.444 4.392 2.485 1.00 93.31 94 GLU A C 1
ATOM 731 O O . GLU A 1 94 ? -0.264 4.342 3.490 1.00 93.31 94 GLU A O 1
ATOM 736 N N . VAL A 1 95 ? 1.769 4.468 2.571 1.00 90.56 95 VAL A N 1
ATOM 737 C CA . VAL A 1 95 ? 2.491 4.579 3.841 1.00 90.56 95 VAL A CA 1
ATOM 738 C C . VAL A 1 95 ? 2.596 6.056 4.227 1.00 90.56 95 VAL A C 1
ATOM 740 O O . VAL A 1 95 ? 3.434 6.801 3.718 1.00 90.56 95 VAL A O 1
ATOM 743 N N . VAL A 1 96 ? 1.763 6.490 5.171 1.00 84.94 96 VAL A N 1
ATOM 744 C CA . VAL A 1 96 ? 1.666 7.903 5.584 1.00 84.94 96 VAL A CA 1
ATOM 745 C C . VAL A 1 96 ? 2.808 8.306 6.513 1.00 84.94 96 VAL A C 1
ATOM 747 O O . VAL A 1 96 ? 3.290 9.444 6.471 1.00 84.94 96 VAL A O 1
ATOM 750 N N . THR A 1 97 ? 3.251 7.383 7.367 1.00 76.38 97 THR A N 1
ATOM 751 C CA . THR A 1 97 ? 4.378 7.599 8.278 1.00 76.38 97 THR A CA 1
ATOM 752 C C . THR A 1 97 ? 5.242 6.352 8.350 1.00 76.38 97 THR A C 1
ATOM 754 O O . THR A 1 97 ? 4.735 5.268 8.614 1.00 76.38 97 THR A O 1
ATOM 757 N N . SER A 1 98 ? 6.553 6.518 8.193 1.00 58.84 98 SER A N 1
ATOM 758 C CA . SER A 1 98 ? 7.546 5.466 8.415 1.00 58.84 98 SER A CA 1
ATOM 759 C C . SER A 1 98 ? 8.236 5.697 9.767 1.00 58.84 98 SER A C 1
ATOM 761 O O . SER A 1 98 ? 8.960 6.684 9.922 1.00 58.84 98 SER A O 1
ATOM 763 N N . GLY A 1 99 ? 8.006 4.817 10.740 1.00 62.25 99 GLY A N 1
ATOM 764 C CA . GLY A 1 99 ? 8.595 4.862 12.084 1.00 62.25 99 GLY A CA 1
ATOM 765 C C . GLY A 1 99 ? 8.659 3.460 12.696 1.00 62.25 99 GLY A C 1
ATOM 766 O O . GLY A 1 99 ? 8.711 2.480 11.962 1.00 62.25 99 GLY A O 1
ATOM 767 N N . GLN A 1 100 ? 8.619 3.333 14.028 1.00 66.50 100 GLN A N 1
ATOM 768 C CA . GLN A 1 100 ? 8.445 2.013 14.667 1.00 66.50 100 GLN A CA 1
ATOM 769 C C . GLN A 1 100 ? 7.110 1.352 14.293 1.00 66.50 100 GLN A C 1
ATOM 771 O O . GLN A 1 100 ? 7.001 0.130 14.291 1.00 66.50 100 GLN A O 1
ATOM 776 N N . ILE A 1 101 ? 6.105 2.174 13.991 1.00 74.94 101 ILE A N 1
ATOM 777 C CA . ILE A 1 101 ? 4.770 1.769 13.575 1.00 74.94 101 ILE A CA 1
ATOM 778 C C . ILE A 1 101 ? 4.452 2.528 12.286 1.00 74.94 101 ILE A C 1
ATOM 780 O O . ILE A 1 101 ? 4.581 3.755 12.240 1.00 74.94 101 ILE A O 1
ATOM 784 N N . SER A 1 102 ? 4.048 1.800 11.248 1.00 83.94 102 SER A N 1
ATOM 785 C CA . SER A 1 102 ? 3.648 2.383 9.968 1.00 83.94 102 SER A CA 1
ATOM 786 C C . SER A 1 102 ? 2.143 2.630 9.955 1.00 83.94 102 SER A C 1
ATOM 788 O O . SER A 1 102 ? 1.369 1.694 10.157 1.00 83.94 102 SER A O 1
ATOM 790 N N . ILE A 1 103 ? 1.730 3.877 9.710 1.00 88.25 103 ILE A N 1
ATOM 791 C CA . ILE A 1 103 ? 0.329 4.193 9.404 1.00 88.25 103 ILE A CA 1
ATOM 792 C C . ILE A 1 103 ? 0.123 3.989 7.912 1.00 88.25 103 ILE A C 1
ATOM 794 O O . ILE A 1 103 ? 0.864 4.549 7.098 1.00 88.25 103 ILE A O 1
ATOM 798 N N . LEU A 1 104 ? -0.906 3.223 7.583 1.00 92.44 104 LEU A N 1
ATOM 799 C CA . LEU A 1 104 ? -1.333 2.934 6.227 1.00 92.44 104 LEU A CA 1
ATOM 800 C C . LEU A 1 104 ? -2.626 3.690 5.924 1.00 92.44 104 LEU A C 1
ATOM 802 O O . LEU A 1 104 ? -3.456 3.861 6.816 1.00 92.44 104 LEU A O 1
ATOM 806 N N . HIS A 1 105 ? -2.800 4.134 4.684 1.00 92.44 105 HIS A N 1
ATOM 807 C CA . HIS A 1 105 ? -3.985 4.867 4.258 1.00 92.44 105 HIS A CA 1
ATOM 808 C C . HIS A 1 105 ? -4.550 4.341 2.935 1.00 92.44 105 HIS A C 1
ATOM 810 O O . HIS A 1 105 ? -3.814 4.135 1.967 1.00 92.44 105 HIS A O 1
ATOM 816 N N . LYS A 1 106 ? -5.871 4.144 2.909 1.00 92.81 106 LYS A N 1
ATOM 817 C CA . LYS A 1 106 ? -6.693 3.914 1.717 1.00 92.81 106 LYS A CA 1
ATOM 818 C C . LYS A 1 106 ? -8.155 4.208 2.062 1.00 92.81 106 LYS A C 1
ATOM 820 O O . LYS A 1 106 ? -8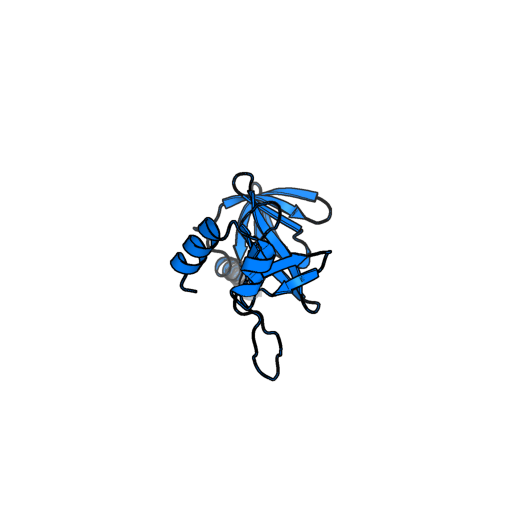.707 3.598 2.973 1.00 92.81 106 LYS A O 1
ATOM 825 N N . SER A 1 107 ? -8.784 5.120 1.329 1.00 90.06 107 SER A N 1
ATOM 826 C CA . SER A 1 107 ? -10.203 5.463 1.480 1.00 90.06 107 SER A CA 1
ATOM 827 C C . SER A 1 107 ? -11.113 4.578 0.624 1.00 90.06 107 SER A C 1
ATOM 829 O O . SER A 1 107 ? -10.654 3.991 -0.354 1.00 90.06 107 SER A O 1
ATOM 831 N N . GLY A 1 108 ? -12.410 4.535 0.94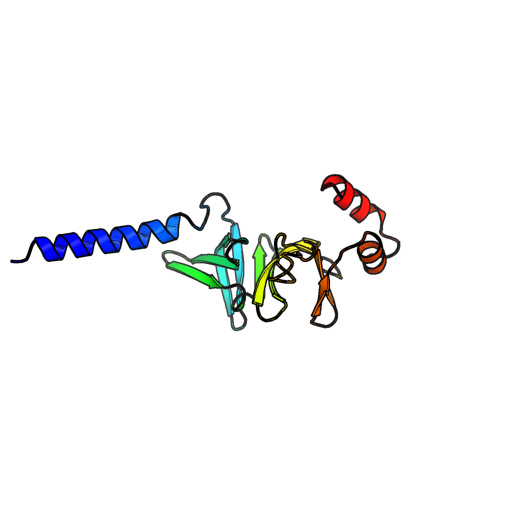9 1.00 88.94 108 GLY A N 1
ATOM 832 C CA . GLY A 1 108 ? -13.425 3.906 0.095 1.00 88.94 108 GLY A CA 1
ATOM 833 C C . GLY A 1 108 ? -13.444 2.377 0.131 1.00 88.94 108 GLY A C 1
ATOM 834 O O . GLY A 1 108 ? -13.999 1.757 -0.771 1.00 88.94 108 GLY A O 1
ATOM 835 N N . ILE A 1 109 ? -12.821 1.746 1.135 1.00 91.25 109 ILE A N 1
ATOM 836 C CA . ILE A 1 109 ? -12.900 0.289 1.290 1.00 91.25 109 ILE A CA 1
ATOM 837 C C . ILE A 1 109 ? -14.234 -0.066 1.939 1.00 91.25 109 ILE A C 1
ATOM 839 O O . ILE A 1 109 ? -14.480 0.265 3.102 1.00 91.25 109 ILE A O 1
ATOM 843 N N . GLU A 1 110 ? -15.070 -0.793 1.210 1.00 89.94 110 GLU A N 1
ATOM 844 C CA . GLU A 1 110 ? -16.351 -1.270 1.709 1.00 89.94 110 GLU A CA 1
ATOM 845 C C . GLU A 1 110 ? -16.159 -2.413 2.722 1.00 89.94 110 GLU A C 1
ATOM 847 O O . GLU A 1 110 ? -15.491 -3.417 2.478 1.00 89.94 110 GLU A O 1
ATOM 852 N N . LYS A 1 111 ? -16.736 -2.236 3.907 1.00 88.12 111 LYS A N 1
ATOM 853 C CA . LYS A 1 111 ? -16.728 -3.187 5.024 1.00 88.12 111 LYS A CA 1
ATOM 854 C C . LYS A 1 111 ? -17.903 -4.151 4.962 1.00 88.12 111 LYS A C 1
ATOM 856 O O . LYS A 1 111 ? -17.779 -5.292 5.402 1.00 88.12 111 LYS A O 1
ATOM 861 N N . ASP A 1 112 ? -19.041 -3.678 4.469 1.00 84.19 112 ASP A N 1
ATOM 862 C CA . ASP A 1 112 ? -20.260 -4.465 4.328 1.00 84.19 112 ASP A CA 1
ATOM 863 C C . ASP A 1 112 ? -20.982 -4.081 3.026 1.00 84.19 112 ASP A C 1
ATOM 865 O O . ASP A 1 112 ? -21.501 -2.964 2.944 1.00 84.19 112 ASP A O 1
ATOM 869 N N . PRO A 1 113 ? -21.063 -5.005 2.049 1.00 81.25 113 PRO A N 1
ATOM 870 C CA . PRO A 1 113 ? -21.665 -4.752 0.742 1.00 81.25 113 PRO A CA 1
ATOM 871 C C . PRO A 1 113 ? -23.184 -4.543 0.780 1.00 81.25 113 PRO A C 1
ATOM 873 O O . PRO A 1 113 ? -23.773 -4.087 -0.197 1.00 81.25 113 PRO A O 1
ATOM 876 N N . TYR A 1 114 ? -23.854 -4.909 1.878 1.00 87.62 114 TYR A N 1
ATOM 877 C CA . TYR A 1 114 ? -25.302 -4.745 2.025 1.00 87.62 114 TYR A CA 1
ATOM 878 C C . TYR A 1 114 ? -25.670 -3.410 2.666 1.00 87.62 114 TYR A C 1
ATOM 880 O O . TYR A 1 114 ? -26.721 -2.847 2.362 1.00 87.62 114 TYR A O 1
ATOM 888 N N . THR A 1 115 ? -24.834 -2.923 3.586 1.00 88.56 115 THR A N 1
ATOM 889 C CA . THR A 1 115 ? -25.069 -1.654 4.289 1.00 88.56 115 THR A CA 1
ATOM 890 C C . THR A 1 115 ? -24.268 -0.488 3.716 1.00 88.56 115 THR A C 1
ATOM 892 O O . THR A 1 115 ? -24.478 0.642 4.155 1.00 88.56 115 THR A O 1
ATOM 895 N N . HIS A 1 116 ? -23.377 -0.742 2.749 1.00 86.62 116 HIS A N 1
ATOM 896 C CA . HIS A 1 116 ? -22.428 0.228 2.193 1.00 86.62 116 HIS A CA 1
ATOM 897 C C . HIS A 1 116 ? -21.601 0.937 3.268 1.00 86.62 116 HIS A C 1
ATOM 899 O O . HIS A 1 116 ? -21.213 2.099 3.138 1.00 86.62 116 HIS A O 1
ATOM 905 N N . LYS A 1 117 ? -21.359 0.246 4.385 1.00 90.12 117 LYS A N 1
ATOM 906 C CA . LYS A 1 117 ? -20.499 0.764 5.439 1.00 90.12 117 LYS A CA 1
ATOM 907 C C . LYS A 1 117 ? -19.058 0.655 4.969 1.00 90.12 117 LYS A C 1
ATOM 909 O O . LYS A 1 117 ? -18.640 -0.429 4.584 1.00 90.12 117 LYS A O 1
ATOM 914 N N . GLU A 1 118 ? -18.290 1.728 5.083 1.00 91.00 118 GLU A N 1
ATOM 915 C CA . GLU A 1 118 ? -16.858 1.733 4.778 1.00 91.00 118 GLU A CA 1
ATOM 916 C C . GLU A 1 118 ? -16.002 1.532 6.037 1.00 91.00 118 GLU A C 1
ATOM 918 O O . GLU A 1 118 ? -16.443 1.773 7.169 1.00 91.00 118 GLU A O 1
ATOM 923 N N . TYR A 1 119 ? -14.770 1.070 5.835 1.00 89.44 119 TYR A N 1
ATOM 924 C CA . TYR A 1 119 ? -13.706 1.191 6.825 1.00 89.44 119 TYR A CA 1
ATOM 925 C C . TYR A 1 119 ? -13.266 2.652 6.971 1.00 89.44 119 TYR A C 1
ATOM 927 O O . TYR A 1 119 ? -13.362 3.448 6.036 1.00 89.44 119 TYR A O 1
ATOM 935 N N . SER A 1 120 ? -12.706 2.999 8.128 1.00 85.44 120 SER A N 1
ATOM 936 C CA . SER A 1 120 ? -11.907 4.208 8.254 1.00 85.44 120 SER A CA 1
ATOM 937 C C . SER A 1 120 ? -10.731 4.150 7.277 1.00 85.44 120 SER A C 1
ATOM 939 O O . SER A 1 120 ? -10.161 3.092 7.018 1.00 85.44 120 SER A O 1
ATOM 941 N N . GLY A 1 121 ? -10.357 5.300 6.719 1.00 90.31 121 GLY A N 1
ATOM 942 C CA . GLY A 1 121 ? -9.303 5.353 5.710 1.00 90.31 121 GLY A CA 1
ATOM 943 C C . GLY A 1 121 ? -7.904 5.014 6.231 1.00 90.31 121 GLY A C 1
ATOM 944 O O . GLY A 1 121 ? -6.978 4.934 5.433 1.00 90.31 121 GLY A O 1
ATOM 945 N N . TYR A 1 122 ? -7.721 4.841 7.545 1.00 91.56 122 TYR A N 1
ATOM 946 C CA . TYR A 1 122 ? -6.414 4.686 8.180 1.00 91.56 122 TYR A CA 1
ATOM 947 C C . TYR A 1 122 ? -6.298 3.369 8.930 1.00 91.56 122 TYR A C 1
ATOM 949 O O . TYR A 1 122 ? -7.188 2.972 9.681 1.00 91.56 122 TYR A O 1
ATOM 957 N N . PHE A 1 123 ? -5.141 2.735 8.790 1.00 92.19 123 PHE A N 1
ATOM 958 C CA . PHE A 1 123 ? -4.857 1.429 9.359 1.00 92.19 123 PHE A CA 1
ATOM 959 C C . PHE A 1 123 ? -3.455 1.374 9.957 1.00 92.19 123 PHE A C 1
ATOM 961 O O . PHE A 1 123 ? -2.569 2.168 9.634 1.00 92.19 123 PHE A O 1
ATOM 968 N N . VAL A 1 124 ? -3.242 0.375 10.805 1.00 90.75 124 VAL A N 1
ATOM 969 C CA . VAL A 1 124 ? -1.926 -0.038 11.282 1.00 90.75 124 VAL A CA 1
ATOM 970 C C . VAL A 1 124 ? -1.794 -1.548 11.157 1.00 90.75 124 VAL A C 1
ATOM 972 O O . VAL A 1 124 ? -2.744 -2.283 11.425 1.00 90.75 124 VAL A O 1
ATOM 975 N N . GLU A 1 125 ? -0.611 -2.035 10.797 1.00 86.12 125 GLU A N 1
ATOM 976 C CA . GLU A 1 125 ? -0.318 -3.460 10.919 1.00 86.12 125 GLU A CA 1
ATOM 977 C C . GLU A 1 125 ? 0.147 -3.774 12.348 1.00 86.12 125 GLU A C 1
ATOM 979 O O . GLU A 1 125 ? 1.175 -3.281 12.818 1.00 86.12 125 GLU A O 1
ATOM 984 N N . LYS A 1 126 ? -0.610 -4.613 13.061 1.00 81.69 126 LYS A N 1
ATOM 985 C CA . LYS A 1 126 ? -0.294 -5.045 14.424 1.00 81.69 126 LYS A CA 1
ATOM 986 C C . LYS A 1 126 ? -0.394 -6.560 14.519 1.00 81.69 126 LYS A C 1
ATOM 988 O O . LYS A 1 126 ? -1.464 -7.135 14.354 1.00 81.69 126 LYS A O 1
ATOM 993 N N . LYS A 1 127 ? 0.730 -7.213 14.837 1.00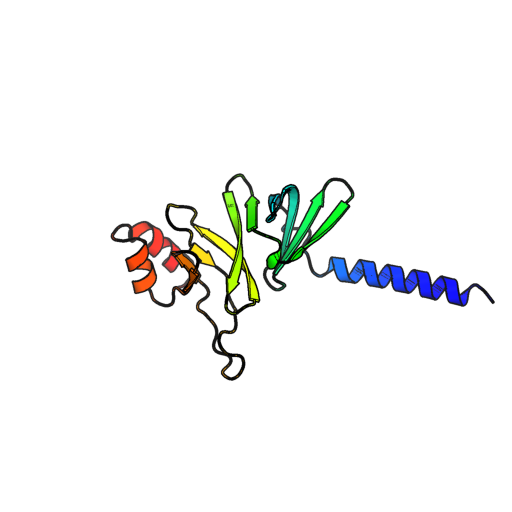 79.88 127 LYS A N 1
ATOM 994 C CA . LYS A 1 127 ? 0.826 -8.682 14.968 1.00 79.88 127 LYS A CA 1
ATOM 995 C C . LYS A 1 127 ? 0.351 -9.437 13.708 1.00 79.88 127 LYS A C 1
ATOM 997 O O . LYS A 1 127 ? -0.282 -10.478 13.833 1.00 79.88 127 LYS A O 1
ATOM 1002 N N . GLY A 1 128 ? 0.646 -8.907 12.518 1.00 77.31 128 GLY A N 1
ATOM 1003 C CA . GLY A 1 128 ? 0.271 -9.523 11.236 1.00 77.31 128 GLY A CA 1
ATOM 1004 C C . GLY A 1 128 ? -1.194 -9.331 10.835 1.00 77.31 128 GLY A C 1
ATOM 1005 O O . GLY A 1 128 ? -1.670 -10.004 9.924 1.00 77.31 128 GLY A O 1
ATOM 1006 N N . HIS A 1 129 ? -1.919 -8.437 11.512 1.00 83.19 129 HIS A N 1
ATOM 1007 C CA . HIS A 1 129 ? -3.287 -8.072 11.166 1.00 83.19 129 HIS A CA 1
ATOM 1008 C C . HIS A 1 129 ? -3.403 -6.567 10.958 1.00 83.19 129 HIS A C 1
ATOM 1010 O O . HIS A 1 129 ? -2.824 -5.784 11.716 1.00 83.19 129 HIS A O 1
ATOM 1016 N N . LEU A 1 130 ? -4.195 -6.169 9.965 1.00 88.75 130 LEU A N 1
ATOM 1017 C CA . LEU A 1 130 ? -4.612 -4.784 9.812 1.00 88.75 130 LEU A CA 1
ATOM 1018 C C . LEU A 1 130 ? -5.637 -4.429 10.890 1.00 88.75 130 LEU A C 1
ATOM 1020 O O . LEU A 1 130 ? -6.677 -5.075 11.023 1.00 88.75 130 LEU A O 1
ATOM 1024 N N . GLN A 1 131 ? -5.334 -3.384 11.648 1.00 89.81 131 GLN A N 1
ATOM 1025 C CA . GLN A 1 131 ? -6.234 -2.766 12.605 1.00 89.81 131 GLN A CA 1
ATOM 1026 C C . GLN A 1 131 ? -6.649 -1.391 12.071 1.00 89.81 131 GLN A C 1
ATOM 1028 O O . GLN A 1 131 ? -5.802 -0.540 11.808 1.00 89.81 131 GLN A O 1
ATOM 1033 N N . GLU A 1 132 ? -7.957 -1.192 11.927 1.00 90.25 132 GLU A N 1
ATOM 1034 C CA . GLU A 1 132 ? -8.596 0.080 11.571 1.00 90.25 132 GLU A CA 1
ATOM 1035 C C . GLU A 1 132 ? -8.376 1.132 12.676 1.00 90.25 132 GLU A C 1
ATOM 1037 O O . GLU A 1 132 ? -8.458 0.814 13.868 1.00 90.25 132 GLU A O 1
ATOM 1042 N N . LEU A 1 133 ? -8.101 2.378 12.283 1.00 87.75 133 LEU A N 1
ATOM 1043 C CA . LEU A 1 133 ? -7.973 3.535 13.172 1.00 87.75 133 LEU A CA 1
ATOM 1044 C C . LEU A 1 133 ? -9.163 4.461 12.940 1.00 87.75 133 LEU A C 1
ATOM 1046 O O . LEU A 1 133 ? -9.173 5.264 12.007 1.00 87.75 133 LEU A O 1
ATOM 1050 N N . GLU A 1 134 ? -10.203 4.313 13.753 1.00 82.50 134 GLU A N 1
ATOM 1051 C CA . GLU A 1 134 ? -11.483 5.002 13.550 1.00 82.50 134 GLU A CA 1
ATOM 1052 C C . GLU A 1 134 ? -11.539 6.308 14.348 1.00 82.50 134 GLU A C 1
ATOM 1054 O O . GLU A 1 134 ? -12.103 7.309 13.906 1.00 82.50 134 GLU A O 1
ATOM 1059 N N . LYS A 1 135 ? -10.958 6.314 15.551 1.00 80.75 135 LYS A N 1
ATOM 1060 C CA . LYS A 1 135 ? -11.131 7.392 16.527 1.00 80.75 135 LYS A CA 1
ATOM 1061 C C . LYS A 1 135 ? -9.799 8.013 16.879 1.00 80.75 135 LYS A C 1
ATOM 1063 O O . LYS A 1 135 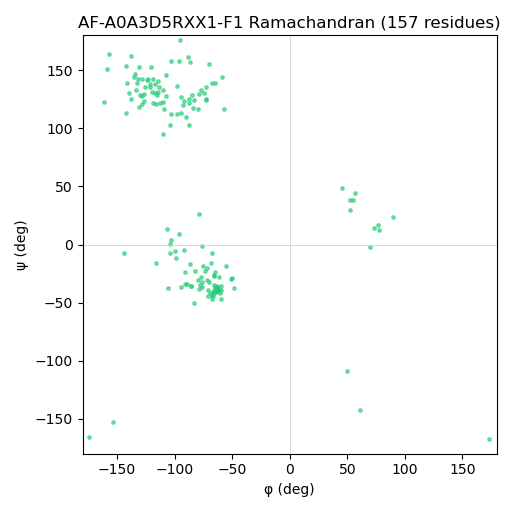? -8.783 7.334 16.950 1.00 80.75 135 LYS A O 1
ATOM 1068 N N . LYS A 1 136 ? -9.828 9.293 17.271 1.00 72.81 136 LYS A N 1
ATOM 1069 C CA . LYS A 1 136 ? -8.651 10.005 17.802 1.00 72.81 136 LYS A CA 1
ATOM 1070 C C . LYS A 1 136 ? -7.916 9.201 18.887 1.00 72.81 136 LYS A C 1
ATOM 1072 O O . LYS A 1 136 ? -6.691 9.209 18.923 1.00 72.81 136 LYS A O 1
ATOM 1077 N N . LYS A 1 137 ? -8.658 8.490 19.746 1.00 77.50 137 LYS A N 1
ATOM 1078 C CA . LYS A 1 137 ? -8.079 7.635 20.789 1.00 77.50 137 LYS A CA 1
ATOM 1079 C C . LYS A 1 137 ? -7.189 6.526 20.214 1.00 77.50 137 LYS A C 1
ATOM 1081 O O . LYS A 1 137 ? -6.133 6.287 20.776 1.00 77.50 137 LYS A O 1
ATOM 1086 N N . ASP A 1 138 ? -7.563 5.915 19.094 1.00 78.69 138 ASP A N 1
ATOM 1087 C CA . ASP A 1 138 ? -6.791 4.824 18.486 1.00 78.69 138 ASP A CA 1
ATOM 1088 C C . ASP A 1 138 ? -5.411 5.315 18.032 1.00 78.69 138 ASP A C 1
ATOM 1090 O O . ASP A 1 138 ? -4.409 4.626 18.203 1.00 78.69 138 ASP A O 1
ATOM 1094 N N . PHE A 1 139 ? -5.342 6.550 17.525 1.00 74.81 139 PHE A N 1
ATOM 1095 C CA . PHE A 1 139 ? -4.074 7.200 17.203 1.00 74.81 139 PHE A CA 1
ATOM 1096 C C . PHE A 1 139 ? -3.261 7.496 18.470 1.00 74.81 139 PHE A C 1
ATOM 1098 O O . PHE A 1 139 ? -2.076 7.182 18.524 1.00 74.81 139 PHE A O 1
ATOM 1105 N N . LEU A 1 140 ? -3.879 8.057 19.513 1.00 70.25 140 LEU A N 1
ATOM 1106 C CA . LEU A 1 140 ? -3.186 8.344 20.778 1.00 70.25 140 LEU A CA 1
ATOM 1107 C C . LEU A 1 140 ? -2.627 7.072 21.432 1.00 70.25 140 LEU A C 1
ATOM 1109 O O . LEU A 1 140 ? -1.480 7.059 21.867 1.00 70.25 140 LEU A O 1
ATOM 1113 N N . ASP A 1 141 ? -3.396 5.984 21.427 1.00 74.00 141 ASP A N 1
ATOM 1114 C CA . ASP A 1 141 ? -2.995 4.693 21.990 1.00 74.00 141 ASP A CA 1
ATOM 1115 C C . ASP A 1 141 ? -1.799 4.069 21.234 1.00 74.00 141 ASP A C 1
ATOM 1117 O O . ASP A 1 141 ? -1.067 3.257 21.803 1.00 74.00 141 ASP A O 1
ATOM 1121 N N . LEU A 1 142 ? -1.577 4.435 19.963 1.00 73.50 142 LEU A N 1
ATOM 1122 C CA . LEU A 1 142 ? -0.434 3.972 19.165 1.00 73.50 142 LEU A CA 1
ATOM 1123 C C . LEU A 1 142 ? 0.834 4.809 19.356 1.00 73.50 142 LEU A C 1
ATOM 1125 O O . LEU A 1 142 ? 1.929 4.251 19.317 1.00 73.50 142 LEU A O 1
ATOM 1129 N N . PHE A 1 143 ? 0.698 6.124 19.531 1.00 68.12 143 PHE A N 1
ATOM 1130 C CA . PHE A 1 143 ? 1.835 7.055 19.572 1.00 68.12 143 PHE A CA 1
ATOM 1131 C C . PHE A 1 143 ? 2.192 7.540 20.986 1.00 68.12 143 PHE A C 1
ATOM 1133 O O . PHE A 1 143 ? 3.229 8.178 21.163 1.00 68.12 143 PHE A O 1
ATOM 1140 N N . GLY A 1 144 ? 1.382 7.216 21.998 1.00 64.44 144 GLY A N 1
ATOM 1141 C CA . GLY A 1 144 ? 1.597 7.655 23.377 1.00 64.44 144 GLY A CA 1
ATOM 1142 C C . GLY A 1 144 ? 1.581 9.183 23.516 1.00 64.44 144 GLY A C 1
ATOM 1143 O O . GLY A 1 144 ? 0.824 9.873 22.834 1.00 64.44 144 GLY A O 1
ATOM 1144 N N . ASP A 1 145 ? 2.445 9.714 24.388 1.00 51.72 145 ASP A N 1
ATOM 1145 C CA . ASP A 1 145 ? 2.543 11.150 24.708 1.00 51.72 145 ASP A CA 1
ATOM 1146 C C . ASP A 1 145 ? 3.256 12.002 23.629 1.00 51.72 145 ASP A C 1
ATOM 1148 O O . ASP A 1 145 ? 3.315 13.229 23.750 1.00 51.72 145 ASP A O 1
ATOM 1152 N N . ASP A 1 146 ? 3.738 11.407 22.526 1.00 55.50 146 ASP A N 1
ATOM 1153 C CA . ASP A 1 146 ? 4.306 12.127 21.363 1.00 55.50 146 ASP A CA 1
ATOM 1154 C C . ASP A 1 146 ? 3.213 12.728 20.434 1.00 55.50 146 ASP A C 1
ATOM 1156 O O . ASP A 1 146 ? 3.409 12.995 19.243 1.00 55.50 146 ASP A O 1
ATOM 1160 N N . GLU A 1 147 ? 2.041 13.020 21.015 1.00 54.31 147 GLU A N 1
ATOM 1161 C CA . GLU A 1 147 ? 0.816 13.557 20.402 1.00 54.31 147 GLU A CA 1
ATOM 1162 C C . GLU A 1 147 ? 1.057 14.808 19.537 1.00 54.31 147 GLU A C 1
ATOM 1164 O O . GLU A 1 147 ? 0.329 15.054 18.570 1.00 54.31 147 GLU A O 1
ATOM 1169 N N . LYS A 1 148 ? 2.076 15.621 19.844 1.00 57.94 148 LYS A N 1
ATOM 1170 C CA . LYS A 1 148 ? 2.286 16.937 19.212 1.00 57.94 148 LYS A CA 1
ATOM 1171 C C . LYS A 1 148 ? 2.527 16.874 17.705 1.00 57.94 148 LYS A C 1
ATOM 1173 O O . LYS A 1 148 ? 2.011 17.724 16.986 1.00 57.94 148 LYS A O 1
ATOM 1178 N N . TRP A 1 149 ? 3.283 15.897 17.206 1.00 58.84 149 TRP A N 1
ATOM 1179 C CA . TRP A 1 149 ? 3.568 15.816 15.765 1.00 58.84 149 TRP A CA 1
ATOM 1180 C C . TRP A 1 149 ? 2.368 15.287 14.971 1.00 58.84 149 TRP A C 1
ATOM 1182 O O . TRP A 1 149 ? 2.079 15.778 13.877 1.00 58.84 149 TRP A O 1
ATOM 1192 N N . MET A 1 150 ? 1.624 14.336 15.543 1.00 60.62 150 MET A N 1
ATOM 1193 C CA . MET A 1 150 ? 0.471 13.731 14.877 1.00 60.62 150 MET A CA 1
ATOM 1194 C C . MET A 1 150 ? -0.769 14.626 14.932 1.00 60.62 150 MET A C 1
ATOM 1196 O O . MET A 1 150 ? -1.468 14.758 13.933 1.00 60.62 150 MET A O 1
ATOM 1200 N N . SER A 1 151 ? -1.011 15.318 16.048 1.00 56.81 151 SER A N 1
ATOM 1201 C CA . SER A 1 151 ? -2.105 16.294 16.166 1.00 56.81 151 SER A CA 1
ATOM 1202 C C . SER A 1 151 ? -1.977 17.440 15.158 1.00 56.81 151 SER A C 1
ATOM 1204 O O . SER A 1 151 ? -2.983 17.865 14.595 1.00 56.81 151 SER A O 1
ATOM 1206 N N . ILE A 1 152 ? -0.754 17.892 14.854 1.00 59.41 152 ILE A N 1
ATOM 1207 C CA . ILE A 1 152 ? -0.504 18.862 13.777 1.00 59.41 152 ILE A CA 1
ATOM 1208 C C . ILE A 1 152 ? -0.842 18.256 12.405 1.00 59.41 152 ILE A C 1
ATOM 1210 O O . ILE A 1 152 ? -1.462 18.926 11.582 1.00 59.41 152 ILE A O 1
ATOM 1214 N N . ARG A 1 153 ? -0.484 16.991 12.150 1.00 57.62 153 ARG A N 1
ATOM 1215 C CA . ARG A 1 153 ? -0.730 16.332 10.856 1.00 57.62 153 ARG A CA 1
ATOM 1216 C C . ARG A 1 153 ? -2.210 16.015 10.611 1.00 57.62 153 ARG A C 1
ATOM 1218 O O . ARG A 1 153 ? -2.703 16.330 9.535 1.00 57.62 153 ARG A O 1
ATOM 1225 N N . ILE A 1 154 ? -2.913 15.485 11.612 1.00 57.78 154 ILE A N 1
ATOM 1226 C CA . ILE A 1 154 ? -4.365 15.220 11.597 1.00 57.78 154 ILE A CA 1
ATOM 1227 C C . ILE A 1 154 ? -5.136 16.529 11.358 1.00 57.78 154 ILE A C 1
ATOM 1229 O O . ILE A 1 154 ? -5.948 16.614 10.440 1.00 57.78 154 ILE A O 1
ATOM 1233 N N . LYS A 1 155 ? -4.782 17.598 12.087 1.00 58.12 155 LYS A N 1
ATOM 1234 C CA . LYS A 1 155 ? -5.394 18.926 11.929 1.00 58.12 155 LYS A CA 1
ATOM 1235 C C . LYS A 1 155 ? -5.143 19.543 10.549 1.00 58.12 155 LYS A C 1
ATOM 1237 O O . LYS A 1 155 ? -6.015 20.221 10.016 1.00 58.12 155 LYS A O 1
ATOM 1242 N N . ASN A 1 156 ? -3.969 19.307 9.962 1.00 53.81 156 ASN A N 1
ATOM 1243 C CA . ASN A 1 156 ? -3.636 19.793 8.621 1.00 53.81 156 ASN A CA 1
ATOM 1244 C C . ASN A 1 156 ? -4.316 18.991 7.496 1.00 53.81 156 ASN A C 1
ATOM 1246 O O . ASN A 1 156 ? -4.387 19.496 6.379 1.00 53.81 156 ASN A O 1
ATOM 1250 N N . GLN A 1 157 ? -4.805 17.776 7.771 1.00 55.19 157 GLN A N 1
ATOM 1251 C CA . GLN A 1 157 ? -5.535 16.942 6.804 1.00 55.19 157 GLN A CA 1
ATOM 1252 C C . GLN A 1 157 ? -7.059 16.916 7.018 1.00 55.19 157 GLN A C 1
ATOM 1254 O O . GLN A 1 157 ? -7.757 16.261 6.253 1.00 55.19 157 GLN A O 1
ATOM 1259 N N . GLY A 1 158 ? -7.586 17.686 7.978 1.00 44.34 158 GLY A N 1
ATOM 1260 C CA . GLY A 1 158 ? -9.028 17.935 8.112 1.00 44.34 158 GLY A CA 1
ATOM 1261 C C . GLY A 1 158 ? -9.803 16.950 8.994 1.00 44.34 158 GLY A C 1
ATOM 1262 O O . GLY A 1 158 ? -11.015 16.839 8.825 1.00 44.34 158 GLY A O 1
ATOM 1263 N N . TYR A 1 159 ? -9.128 16.270 9.924 1.00 46.25 159 TYR A N 1
ATOM 1264 C CA . TYR A 1 159 ? -9.747 15.443 10.970 1.00 46.25 159 TYR A CA 1
ATOM 1265 C C . TYR A 1 159 ? -9.924 16.198 12.294 1.00 46.25 159 TYR A C 1
ATOM 1267 O O . TYR A 1 159 ? -9.010 16.973 12.674 1.00 46.25 159 TYR A O 1
#

Nearest PDB structures (foldseek):
  4chj-assembly1_A  TM=4.146E-01  e=4.793E-01  Toxoplasma gondii ME49
  5cht-assembly2_B  TM=5.229E-01  e=3.757E+00  Mus musculus
  5chv-assembly1_A  TM=5.227E-01  e=3.967E+00  Mus musculus
  4tyz-assembly2_B  TM=3.901E-01  e=2.571E+00  Leishmania infantum
  3u5w-assembly1_A-2  TM=2.725E-01  e=3.194E+00  Brucella abortus 2308

Mean predicted aligned error: 11.36 Å

Foldseek 3Di:
DPPVVVVVVVVVVVVVVVVVVVQWDPVQKAWWWFDFPVDIDTAIWTARQVQQKIWGDDDPDIDIDHLNGTQFIAGPNDTQWGWADDPNDIGIWGFPDDDPWTKTFDPLAQPDPVVSDHFARIWTQDPNDTDGDDDPVSVCVVPPPVVVVVVVVCVVVPD

Sequence (159 aa):
MNTLKLLTLTVMLSVSQNVLSQTFDASAKAYGHLVLHDQTLEGTIDVNMDLDQVLLSIDNSMKIYSARDVKEIIIKGKSAYVGQKLNDEFFLMEVVTSGQISILHKSGIEKDPYTHKEYSGYFVEKKGHLQELEKKKDFLDLFGDDEKWMSIRIKNQGY